Protein AF-A0A6H1K8W8-F1 (afdb_monomer_lite)

Foldseek 3Di:
DDPPPPVPQQPLDQADAQFWKDLDVVDIWGFHDADPNWTWTDDVPDDIDTDNDSSSIDGPGHNVRVVVVVVVD

Sequence (73 aa):
MNDSVCPRPAEHRVPDVGDEVEYAPGRIAVVTDIRRGVLYLRSFGCREWPVPNLHELRVIRTRDQRIADDDQR

Structure (mmCIF, N/CA/C/O backbone):
data_AF-A0A6H1K8W8-F1
#
_entry.id   AF-A0A6H1K8W8-F1
#
loop_
_atom_site.group_PDB
_atom_site.id
_atom_site.type_symbol
_atom_site.label_atom_id
_atom_site.label_alt_id
_atom_site.label_comp_id
_atom_site.label_asym_id
_atom_site.label_entity_id
_atom_site.label_seq_id
_atom_site.pdbx_PDB_ins_code
_atom_site.Cartn_x
_atom_site.Cartn_y
_atom_site.Cartn_z
_atom_site.occupancy
_atom_site.B_iso_or_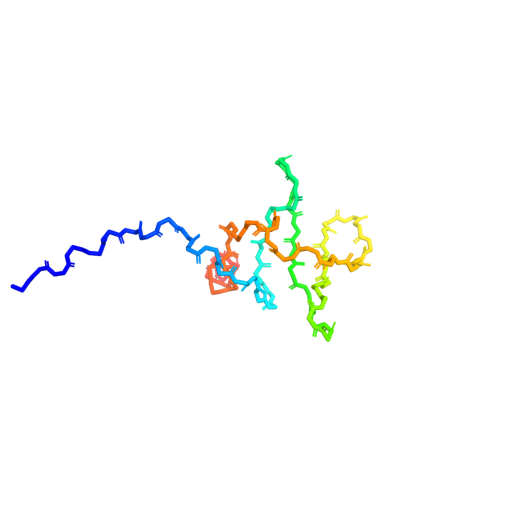equiv
_atom_site.auth_seq_id
_atom_site.auth_comp_id
_atom_site.auth_asym_id
_atom_site.auth_atom_id
_atom_site.pdbx_PDB_model_num
ATOM 1 N N . MET A 1 1 ? -15.549 -4.310 -35.430 1.00 46.00 1 MET A N 1
ATOM 2 C CA . MET A 1 1 ? -14.846 -5.075 -34.383 1.00 46.00 1 MET A CA 1
ATOM 3 C C . MET A 1 1 ? -13.553 -4.349 -34.073 1.00 46.00 1 MET A C 1
ATOM 5 O O . MET A 1 1 ? -12.536 -4.671 -34.654 1.00 46.00 1 MET A O 1
ATOM 9 N N . ASN A 1 2 ? -13.608 -3.310 -33.252 1.00 43.94 2 ASN A N 1
ATOM 10 C CA . ASN A 1 2 ? -12.407 -2.686 -32.711 1.00 43.94 2 ASN A CA 1
ATOM 11 C C . ASN A 1 2 ? -12.832 -2.106 -31.369 1.00 43.94 2 ASN A C 1
ATOM 13 O O . ASN A 1 2 ? -13.250 -0.954 -31.280 1.00 43.94 2 ASN A O 1
ATOM 17 N N . ASP A 1 3 ? -12.821 -2.962 -30.352 1.00 42.66 3 ASP A N 1
ATOM 18 C CA . ASP A 1 3 ? -12.861 -2.527 -28.966 1.00 42.66 3 ASP A CA 1
ATOM 19 C C . ASP A 1 3 ? -11.580 -1.734 -28.720 1.00 42.66 3 ASP A C 1
ATOM 21 O O . ASP A 1 3 ? -10.516 -2.279 -28.431 1.00 42.66 3 ASP A O 1
ATOM 25 N N . SER A 1 4 ? -11.678 -0.422 -28.927 1.00 48.41 4 SER A N 1
ATOM 26 C CA . SER A 1 4 ? -10.748 0.546 -28.373 1.00 48.41 4 SER A CA 1
ATOM 27 C C . SER A 1 4 ? -10.758 0.344 -26.864 1.00 48.41 4 SER A C 1
ATOM 29 O O . SER A 1 4 ? -11.620 0.867 -26.159 1.00 48.41 4 SER A O 1
ATOM 31 N N . VAL A 1 5 ? -9.813 -0.455 -26.373 1.00 53.09 5 VAL A N 1
ATOM 32 C CA . VAL A 1 5 ? -9.486 -0.534 -24.955 1.00 53.09 5 VAL A CA 1
ATOM 33 C C . VAL A 1 5 ? -8.880 0.816 -24.593 1.00 53.09 5 VAL A C 1
ATOM 35 O O . VAL A 1 5 ? -7.669 1.014 -24.615 1.00 53.09 5 VAL A O 1
ATOM 38 N N . CYS A 1 6 ? -9.740 1.793 -24.317 1.00 36.53 6 CYS A N 1
ATOM 39 C CA . CYS A 1 6 ? -9.357 2.943 -23.521 1.00 36.53 6 CYS A CA 1
ATOM 40 C C . CYS A 1 6 ? -8.768 2.365 -22.226 1.00 36.53 6 CYS A C 1
ATOM 42 O O . CYS A 1 6 ? -9.485 1.603 -21.566 1.00 36.53 6 CYS A O 1
ATOM 44 N N . PRO A 1 7 ? -7.513 2.655 -21.835 1.00 48.19 7 PRO A N 1
ATOM 45 C CA . PRO A 1 7 ? -7.072 2.301 -20.499 1.00 48.19 7 PRO A CA 1
ATOM 46 C C . PRO A 1 7 ? -7.954 3.116 -19.558 1.00 48.19 7 PRO A C 1
ATOM 48 O O . PRO A 1 7 ? -7.795 4.331 -19.434 1.00 48.19 7 PRO A O 1
ATOM 51 N N . ARG A 1 8 ? -8.964 2.470 -18.970 1.00 48.19 8 ARG A N 1
ATOM 52 C CA . ARG A 1 8 ? -9.758 3.084 -17.914 1.00 48.19 8 ARG A CA 1
ATOM 53 C C . ARG A 1 8 ? -8.739 3.544 -16.868 1.00 48.19 8 ARG A C 1
ATOM 55 O O . ARG A 1 8 ? -7.879 2.736 -16.504 1.00 48.19 8 ARG A O 1
ATOM 62 N N . PRO A 1 9 ? -8.737 4.827 -16.460 1.00 49.47 9 PRO A N 1
ATOM 63 C CA . PRO A 1 9 ? -7.820 5.283 -15.422 1.00 49.47 9 PRO A CA 1
ATOM 64 C C . PRO A 1 9 ? -8.016 4.334 -14.250 1.00 49.47 9 PRO A C 1
ATOM 66 O O . PRO A 1 9 ? -9.165 4.208 -13.844 1.00 49.47 9 PRO A O 1
ATOM 69 N N . ALA A 1 10 ? -6.954 3.621 -13.832 1.00 53.25 10 ALA A N 1
ATOM 70 C CA . ALA A 1 10 ? -6.993 2.506 -12.879 1.00 53.25 10 ALA A CA 1
ATOM 71 C C . ALA A 1 10 ? -8.134 2.709 -11.879 1.00 53.25 10 ALA A C 1
ATOM 73 O O . ALA A 1 10 ? -8.062 3.551 -10.986 1.00 53.25 10 ALA A O 1
ATOM 74 N N . GLU A 1 11 ? -9.252 2.056 -12.170 1.00 50.31 11 GLU A N 1
ATOM 75 C CA . GLU A 1 11 ? -10.574 2.475 -11.723 1.00 50.31 11 GLU A CA 1
ATOM 76 C C . GLU A 1 11 ? -10.729 2.072 -10.269 1.00 50.31 11 GLU A C 1
ATOM 78 O O . GLU A 1 11 ? -11.201 0.977 -10.019 1.00 50.31 11 GLU A O 1
ATOM 83 N N . HIS A 1 12 ? -10.237 2.909 -9.340 1.00 58.88 12 HIS A N 1
ATOM 84 C CA . HIS A 1 12 ? -10.303 2.755 -7.876 1.00 58.88 12 HIS A CA 1
ATOM 85 C C . HIS A 1 12 ? -10.400 1.292 -7.419 1.00 58.88 12 HIS A C 1
ATOM 87 O O . HIS A 1 12 ? -11.282 0.916 -6.642 1.00 58.88 12 HIS A O 1
ATOM 93 N N . ARG A 1 13 ? -9.527 0.434 -7.957 1.00 71.81 13 ARG A N 1
ATOM 94 C CA . ARG A 1 13 ? -9.538 -0.976 -7.602 1.00 71.81 13 ARG A CA 1
ATOM 95 C C . ARG A 1 13 ? -9.003 -1.049 -6.186 1.00 71.81 13 ARG A C 1
ATOM 97 O O . ARG A 1 13 ? -7.945 -0.490 -5.902 1.00 71.81 13 ARG A O 1
ATOM 104 N N . VAL A 1 14 ? -9.740 -1.731 -5.314 1.00 80.19 14 VAL A N 1
ATOM 105 C CA . VAL A 1 14 ? -9.261 -2.043 -3.968 1.00 80.19 14 VAL A CA 1
ATOM 106 C C . VAL A 1 14 ? -7.931 -2.791 -4.116 1.00 80.19 14 VAL A C 1
ATOM 108 O O . VAL A 1 14 ? -7.918 -3.817 -4.804 1.00 80.19 14 VAL A O 1
ATOM 111 N N . PRO A 1 15 ? -6.829 -2.280 -3.541 1.00 87.06 15 PRO A N 1
ATOM 112 C CA . PRO A 1 15 ? -5.534 -2.938 -3.635 1.00 87.06 15 PRO A CA 1
ATOM 113 C C . PRO A 1 15 ? -5.581 -4.359 -3.081 1.00 87.06 15 PRO A C 1
ATOM 115 O O . PRO A 1 15 ? -6.242 -4.601 -2.068 1.00 87.06 15 PRO A O 1
ATOM 118 N N . ASP A 1 16 ? -4.860 -5.274 -3.722 1.00 89.56 16 ASP A N 1
ATOM 119 C CA . ASP A 1 16 ? -4.783 -6.674 -3.314 1.00 89.56 16 ASP A CA 1
ATOM 120 C C . ASP A 1 16 ? -3.376 -7.054 -2.826 1.00 89.56 16 ASP A C 1
ATOM 122 O O . ASP A 1 16 ? -2.400 -6.330 -3.030 1.00 89.56 16 ASP A O 1
ATOM 126 N N . VAL A 1 17 ? -3.250 -8.200 -2.158 1.00 90.88 17 VAL A N 1
ATOM 127 C CA . VAL A 1 17 ? -1.971 -8.675 -1.619 1.00 90.88 17 VAL A CA 1
ATOM 128 C C . VAL A 1 17 ? -0.935 -8.860 -2.729 1.00 90.88 17 VAL A C 1
ATOM 130 O O . VAL A 1 17 ? -1.088 -9.669 -3.647 1.00 90.88 17 VAL A O 1
ATOM 133 N N . GLY A 1 18 ? 0.192 -8.171 -2.576 1.00 90.06 18 GLY A N 1
ATOM 134 C CA . GLY A 1 18 ? 1.304 -8.144 -3.518 1.00 90.06 18 GLY A CA 1
ATOM 135 C C . GLY A 1 18 ? 1.304 -6.924 -4.435 1.00 90.06 18 GLY A C 1
ATOM 136 O O . GLY A 1 18 ? 2.348 -6.665 -5.045 1.00 90.06 18 GLY A O 1
ATOM 137 N N . ASP A 1 19 ? 0.200 -6.172 -4.491 1.00 90.56 19 ASP A N 1
ATOM 138 C CA . ASP A 1 19 ? 0.134 -4.910 -5.219 1.00 90.56 19 ASP A CA 1
ATOM 139 C C . ASP A 1 19 ? 1.018 -3.859 -4.555 1.00 90.56 19 ASP A C 1
ATOM 141 O O . ASP A 1 19 ? 1.143 -3.765 -3.331 1.00 90.56 19 ASP A O 1
ATOM 145 N N . GLU A 1 20 ? 1.633 -3.045 -5.395 1.00 91.25 20 GLU A N 1
ATOM 146 C CA . GLU A 1 20 ? 2.392 -1.882 -4.993 1.00 91.25 20 GLU A CA 1
ATOM 147 C C . GLU A 1 20 ? 1.498 -0.650 -5.093 1.00 91.25 20 GLU A C 1
ATOM 149 O O . GLU A 1 20 ? 0.894 -0.364 -6.134 1.00 91.25 20 GLU A O 1
ATOM 154 N N . VAL A 1 21 ? 1.404 0.077 -3.987 1.00 91.19 21 VAL A N 1
ATOM 155 C CA . VAL A 1 21 ? 0.510 1.212 -3.807 1.00 91.19 21 VAL A CA 1
ATOM 156 C C . VAL A 1 21 ? 1.282 2.454 -3.396 1.00 91.19 21 VAL A C 1
ATOM 158 O O . VAL A 1 21 ? 2.221 2.404 -2.602 1.00 91.19 21 VAL A O 1
ATOM 161 N N . GLU A 1 22 ? 0.846 3.595 -3.905 1.00 90.94 22 GLU A N 1
ATOM 162 C CA . GLU A 1 22 ? 1.222 4.906 -3.399 1.00 90.94 22 GLU A CA 1
ATOM 163 C C . GLU A 1 22 ? 0.232 5.298 -2.294 1.00 90.94 22 GLU A C 1
ATOM 165 O O . GLU A 1 22 ? -0.971 5.385 -2.542 1.00 90.94 22 GLU A O 1
ATOM 170 N N . TYR A 1 23 ? 0.733 5.484 -1.068 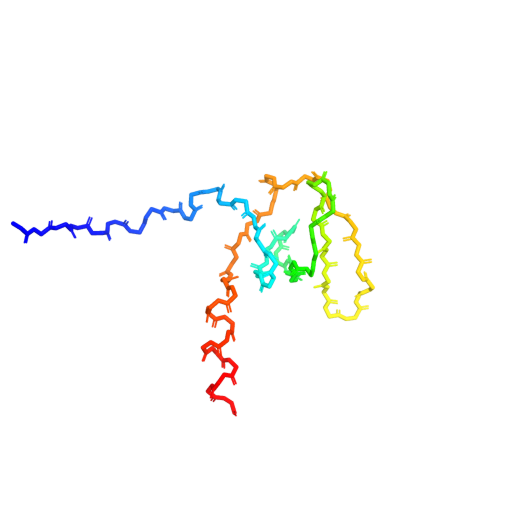1.00 87.62 23 TYR A N 1
ATOM 171 C CA . TYR A 1 23 ? -0.082 5.821 0.115 1.00 87.62 23 TYR A CA 1
ATOM 172 C C . TYR A 1 23 ? 0.037 7.291 0.538 1.00 87.62 23 TYR A C 1
ATOM 174 O O . TYR A 1 23 ? -0.686 7.769 1.406 1.00 87.62 23 TYR A O 1
ATOM 182 N N . ALA A 1 24 ? 0.997 8.000 -0.044 1.00 85.19 24 ALA A N 1
ATOM 183 C CA . ALA A 1 24 ? 1.196 9.436 0.062 1.00 85.19 24 ALA A CA 1
ATOM 184 C C . ALA A 1 24 ? 2.036 9.875 -1.147 1.00 85.19 24 ALA A C 1
ATOM 186 O O . ALA A 1 24 ? 2.739 9.034 -1.707 1.00 85.19 24 ALA A O 1
ATOM 187 N N . PRO A 1 25 ? 2.022 11.161 -1.540 1.00 86.25 25 PRO A N 1
ATOM 188 C CA . PRO A 1 25 ? 2.758 11.626 -2.715 1.00 86.25 25 PRO A CA 1
ATOM 189 C C . PRO A 1 25 ? 4.239 11.220 -2.678 1.00 86.25 25 PRO A C 1
ATOM 191 O O . PRO A 1 25 ? 4.975 11.599 -1.761 1.00 86.25 25 PRO A O 1
ATOM 194 N N . GLY A 1 26 ? 4.662 10.420 -3.658 1.00 86.88 26 GLY A N 1
ATOM 195 C CA . GLY A 1 26 ? 6.021 9.889 -3.780 1.00 86.88 26 GLY A CA 1
ATOM 196 C C . GLY A 1 26 ? 6.387 8.794 -2.772 1.00 86.88 26 GLY A C 1
ATOM 197 O O . GLY A 1 26 ? 7.556 8.418 -2.684 1.00 86.88 26 GLY A O 1
ATOM 198 N N . ARG A 1 27 ? 5.429 8.284 -1.989 1.00 88.56 27 ARG A N 1
ATOM 199 C CA . ARG A 1 27 ? 5.650 7.241 -0.981 1.00 88.56 27 ARG A CA 1
ATOM 200 C C . ARG A 1 27 ? 4.932 5.961 -1.358 1.00 88.56 27 ARG A C 1
ATOM 202 O O . ARG A 1 27 ? 3.705 5.900 -1.406 1.00 88.56 27 ARG A O 1
ATOM 209 N N . ILE A 1 28 ? 5.738 4.929 -1.560 1.00 91.44 28 ILE A N 1
ATOM 210 C CA . ILE A 1 28 ? 5.307 3.650 -2.099 1.00 91.44 28 ILE A CA 1
ATOM 211 C C . ILE A 1 28 ? 5.455 2.564 -1.034 1.00 91.44 28 ILE A C 1
ATOM 213 O O . ILE A 1 28 ? 6.415 2.550 -0.252 1.00 91.44 28 ILE A O 1
ATOM 217 N N . ALA A 1 29 ? 4.492 1.653 -0.999 1.00 93.25 29 ALA A N 1
ATOM 218 C CA . ALA A 1 29 ? 4.525 0.455 -0.184 1.00 93.25 29 ALA A CA 1
ATOM 219 C C . ALA A 1 29 ? 3.870 -0.713 -0.926 1.00 93.25 29 ALA A C 1
ATOM 221 O O . ALA A 1 29 ? 3.097 -0.524 -1.857 1.00 93.25 29 ALA A O 1
ATOM 222 N N . VAL A 1 30 ? 4.161 -1.930 -0.487 1.00 92.50 30 VAL A N 1
ATOM 223 C CA . VAL A 1 30 ? 3.527 -3.149 -0.988 1.00 92.50 30 VAL A CA 1
ATOM 224 C C . VAL A 1 30 ? 2.458 -3.590 -0.002 1.00 92.50 30 VAL A C 1
ATOM 226 O O . VAL A 1 30 ? 2.708 -3.607 1.205 1.00 92.50 30 VAL A O 1
ATOM 229 N N . VAL A 1 31 ? 1.290 -3.978 -0.506 1.00 92.44 31 VAL A N 1
ATOM 230 C CA . VAL A 1 31 ? 0.258 -4.649 0.284 1.00 92.44 31 VAL A CA 1
ATOM 231 C C . VAL A 1 31 ? 0.751 -6.049 0.633 1.00 92.44 31 VAL A C 1
ATOM 233 O O . VAL A 1 31 ? 0.987 -6.872 -0.249 1.00 92.44 31 VAL A O 1
ATOM 236 N N . THR A 1 32 ? 0.920 -6.337 1.915 1.00 93.44 32 THR A N 1
ATOM 237 C CA . THR A 1 32 ? 1.396 -7.640 2.394 1.00 93.44 32 THR A CA 1
ATOM 238 C C . THR A 1 32 ? 0.274 -8.528 2.906 1.00 93.44 32 THR A C 1
ATOM 240 O O . THR A 1 32 ? 0.412 -9.747 2.843 1.00 93.44 32 THR A O 1
ATOM 243 N N . ASP A 1 33 ? -0.823 -7.945 3.393 1.00 92.25 33 ASP A N 1
ATOM 244 C CA . ASP A 1 33 ? -1.947 -8.694 3.959 1.00 92.25 33 ASP A CA 1
ATOM 245 C C . ASP A 1 33 ? -3.244 -7.863 3.983 1.00 92.25 33 ASP A C 1
ATOM 247 O O . ASP A 1 33 ? -3.209 -6.630 3.927 1.00 92.25 33 ASP A O 1
ATOM 251 N N . ILE A 1 34 ? -4.392 -8.534 4.112 1.00 90.50 34 ILE A N 1
ATOM 252 C CA . ILE A 1 34 ? -5.717 -7.916 4.262 1.00 90.50 34 ILE A CA 1
ATOM 253 C C . ILE A 1 34 ? -6.446 -8.595 5.414 1.00 90.50 34 ILE A C 1
ATOM 255 O O . ILE A 1 34 ? -6.924 -9.724 5.297 1.00 90.50 34 ILE A O 1
ATOM 259 N N . ARG A 1 35 ? -6.595 -7.895 6.542 1.00 90.81 35 ARG A N 1
ATOM 260 C CA . ARG A 1 35 ? -7.257 -8.447 7.733 1.00 90.81 35 ARG A CA 1
ATOM 261 C C . ARG A 1 35 ? -8.534 -7.687 8.014 1.00 90.81 35 ARG A C 1
ATOM 263 O O . ARG A 1 35 ? -8.492 -6.522 8.392 1.00 90.81 35 ARG A O 1
ATOM 270 N N . ARG A 1 36 ? -9.681 -8.357 7.862 1.00 87.75 36 ARG A N 1
ATOM 271 C CA . ARG A 1 36 ? -11.012 -7.773 8.131 1.00 87.75 36 ARG A CA 1
ATOM 272 C C . ARG A 1 36 ? -11.244 -6.438 7.395 1.00 87.75 36 ARG A C 1
ATOM 274 O O . ARG A 1 36 ? -11.838 -5.525 7.955 1.00 87.75 36 ARG A O 1
ATOM 281 N N . GLY A 1 37 ? -10.745 -6.324 6.161 1.00 85.19 37 GLY A N 1
ATOM 282 C CA . GLY A 1 37 ? -10.849 -5.105 5.349 1.00 85.19 37 GLY A CA 1
ATOM 283 C C . GLY A 1 37 ? -9.804 -4.024 5.650 1.00 85.19 37 GLY A C 1
ATOM 284 O O . GLY A 1 37 ? -9.852 -2.968 5.034 1.00 85.19 37 GLY A O 1
ATOM 285 N N . VAL A 1 38 ? -8.853 -4.275 6.556 1.00 89.00 38 VAL A N 1
ATOM 286 C CA . VAL A 1 38 ? -7.699 -3.398 6.800 1.00 89.00 38 VAL A CA 1
ATOM 287 C C . VAL A 1 38 ? -6.509 -3.910 5.997 1.00 89.00 38 VAL A C 1
ATOM 289 O O . VAL A 1 38 ? -6.100 -5.061 6.175 1.00 89.00 38 VAL A O 1
ATOM 292 N N . LEU A 1 39 ? -5.949 -3.060 5.135 1.00 90.62 39 LEU A N 1
ATOM 293 C CA . LEU A 1 39 ? -4.732 -3.377 4.389 1.00 90.62 39 LEU A CA 1
ATOM 294 C C . LEU A 1 39 ? -3.518 -3.258 5.298 1.00 90.62 39 LEU A C 1
ATOM 296 O O . LEU A 1 39 ? -3.410 -2.317 6.077 1.00 90.62 39 LEU A O 1
ATOM 300 N N . TYR A 1 40 ? -2.585 -4.185 5.172 1.00 93.25 40 TYR A N 1
ATOM 301 C CA . TYR A 1 40 ? -1.275 -4.097 5.796 1.00 93.25 40 TYR A CA 1
ATOM 302 C C . TYR A 1 40 ? -0.263 -3.770 4.714 1.00 93.25 40 TYR A C 1
ATOM 304 O O . TYR A 1 40 ? -0.196 -4.451 3.691 1.00 93.25 40 TYR A O 1
ATOM 312 N N . LEU A 1 41 ? 0.484 -2.691 4.927 1.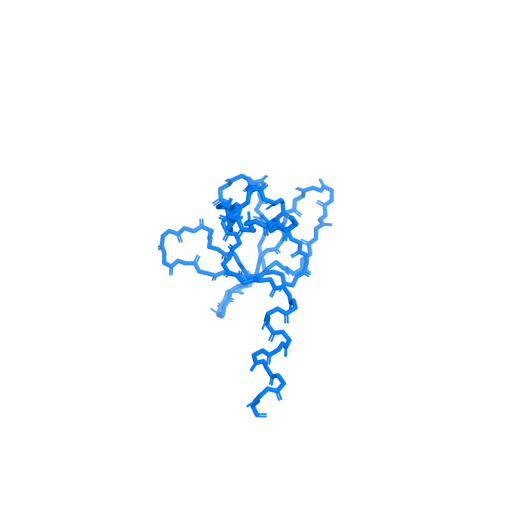00 93.44 41 LEU A N 1
ATOM 313 C CA . LEU A 1 41 ? 1.485 -2.207 3.991 1.00 93.44 41 LEU A CA 1
ATOM 314 C C . LEU A 1 41 ? 2.880 -2.421 4.556 1.00 93.44 41 LEU A C 1
ATOM 316 O O . LEU A 1 41 ? 3.108 -2.294 5.759 1.00 93.44 41 LEU A O 1
ATOM 320 N N . ARG A 1 42 ? 3.835 -2.670 3.664 1.00 94.19 42 ARG A N 1
ATOM 321 C CA . ARG A 1 42 ? 5.262 -2.697 3.972 1.00 94.19 42 ARG A CA 1
ATOM 322 C C . ARG A 1 42 ? 6.022 -1.855 2.957 1.00 94.19 42 ARG A C 1
ATOM 324 O O . ARG A 1 42 ? 5.891 -2.055 1.755 1.00 94.19 42 ARG A O 1
ATOM 3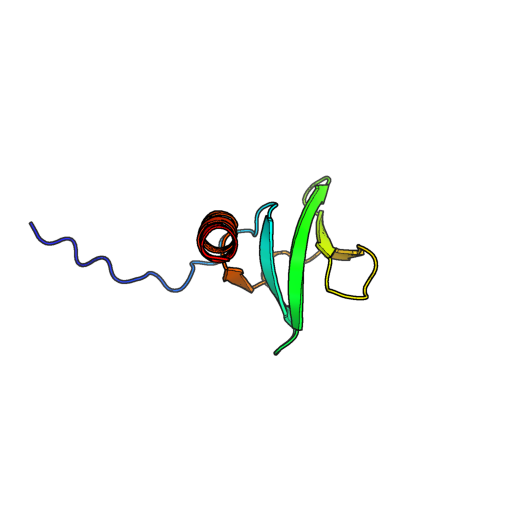31 N N . SER A 1 43 ? 6.868 -0.959 3.448 1.00 90.81 43 SER A N 1
ATOM 332 C CA . SER A 1 43 ? 7.842 -0.227 2.634 1.00 90.81 43 SER A CA 1
ATOM 333 C C . SER A 1 43 ? 9.259 -0.579 3.077 1.00 90.81 43 SER A C 1
ATOM 335 O O . SER A 1 43 ? 9.473 -1.115 4.170 1.00 90.81 43 SER A O 1
ATOM 337 N N . PHE A 1 44 ? 10.236 -0.328 2.213 1.00 84.56 44 PHE A N 1
ATOM 338 C CA . PHE A 1 44 ? 11.629 -0.649 2.492 1.00 84.56 44 PHE A CA 1
ATOM 339 C C . PHE A 1 44 ? 12.126 0.134 3.717 1.00 84.56 44 PHE A C 1
ATOM 341 O O . PHE A 1 44 ? 11.976 1.348 3.792 1.00 84.56 44 PHE A O 1
ATOM 348 N N . GLY A 1 45 ? 12.693 -0.568 4.702 1.00 85.62 45 GLY A N 1
ATOM 349 C CA . GLY A 1 45 ? 13.142 0.041 5.962 1.00 85.62 45 GLY A CA 1
ATOM 350 C C . G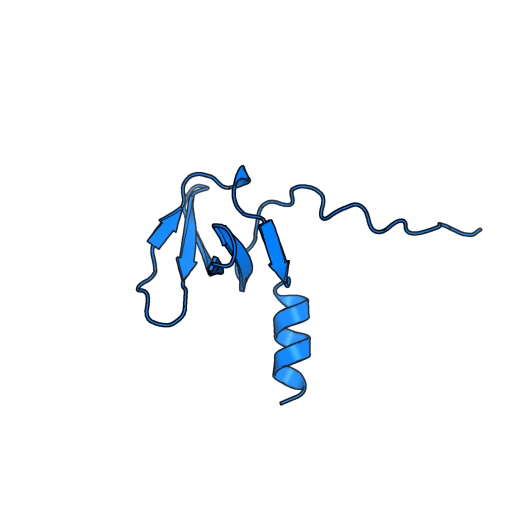LY A 1 45 ? 12.031 0.347 6.977 1.00 85.62 45 GLY A C 1
ATOM 351 O O . GLY A 1 45 ? 12.336 0.764 8.092 1.00 85.62 45 GLY A O 1
ATOM 352 N N . CYS A 1 46 ? 10.760 0.089 6.650 1.00 86.50 46 CYS A N 1
ATOM 353 C CA . CYS A 1 46 ? 9.635 0.251 7.569 1.00 86.50 46 CYS A CA 1
ATOM 354 C C . CYS A 1 46 ? 9.029 -1.108 7.945 1.00 86.50 46 CYS A C 1
ATOM 356 O O . CYS A 1 46 ? 8.845 -1.994 7.105 1.00 86.50 46 CYS A O 1
ATOM 358 N N . ARG A 1 47 ? 8.701 -1.280 9.231 1.00 90.56 47 ARG A N 1
ATOM 359 C CA . ARG A 1 47 ? 7.931 -2.439 9.700 1.00 90.56 47 ARG A CA 1
ATOM 360 C C . ARG A 1 47 ? 6.514 -2.336 9.167 1.00 90.56 47 ARG A C 1
ATOM 362 O O . ARG A 1 47 ? 5.990 -1.237 9.176 1.00 90.56 47 ARG A O 1
ATOM 369 N N . GLU A 1 48 ? 5.921 -3.467 8.793 1.00 94.56 48 GLU A N 1
ATOM 370 C CA . GLU A 1 48 ? 4.519 -3.579 8.378 1.00 94.56 48 GLU A CA 1
ATOM 371 C C . GLU A 1 48 ? 3.555 -2.797 9.291 1.00 94.56 48 GLU A C 1
ATOM 373 O O . GLU A 1 48 ? 3.665 -2.872 10.521 1.00 94.56 48 GLU A O 1
ATOM 378 N N . TRP A 1 49 ? 2.606 -2.073 8.690 1.00 93.81 49 TRP A N 1
ATOM 379 C CA . TRP A 1 49 ? 1.610 -1.276 9.407 1.00 93.81 49 TRP A CA 1
ATOM 380 C C . TRP A 1 49 ? 0.216 -1.370 8.771 1.00 93.81 49 TRP A C 1
ATOM 382 O O . TRP A 1 49 ? 0.105 -1.509 7.551 1.00 93.81 49 TRP A O 1
ATOM 392 N N . PRO A 1 50 ? -0.856 -1.280 9.580 1.00 92.94 50 PRO A N 1
ATOM 393 C CA . PRO A 1 50 ? -2.223 -1.262 9.077 1.00 92.94 50 PRO A CA 1
ATOM 394 C C . PRO A 1 50 ? -2.590 0.100 8.469 1.00 92.94 50 PRO A C 1
ATOM 396 O O . PRO A 1 50 ? -2.229 1.150 9.003 1.00 92.94 50 PRO A O 1
ATOM 399 N N . VAL A 1 51 ? -3.380 0.076 7.398 1.00 88.62 51 VAL A N 1
ATOM 400 C CA . VAL A 1 51 ? -3.980 1.239 6.742 1.00 88.62 51 VAL A CA 1
ATOM 401 C C . VAL A 1 51 ? -5.495 1.029 6.642 1.00 88.62 51 VAL A C 1
ATOM 403 O O . VAL A 1 51 ? -5.946 0.124 5.936 1.00 88.62 51 VAL A O 1
ATOM 406 N N . PRO A 1 52 ? -6.298 1.842 7.353 1.00 78.75 52 PRO A N 1
ATOM 407 C CA . PRO A 1 52 ? -7.752 1.695 7.369 1.00 78.75 52 PRO A CA 1
ATOM 408 C C . PRO A 1 52 ? -8.434 2.269 6.117 1.00 78.75 52 PRO A C 1
ATOM 410 O O . PRO A 1 52 ? -9.515 1.814 5.753 1.00 78.75 52 PRO A O 1
ATOM 413 N N . ASN A 1 53 ? -7.817 3.244 5.443 1.00 78.06 53 ASN A N 1
ATOM 414 C CA . ASN A 1 53 ? -8.416 3.941 4.305 1.00 78.06 53 ASN A CA 1
ATOM 415 C C . ASN A 1 53 ? -7.923 3.362 2.977 1.00 78.06 53 ASN A C 1
ATOM 417 O O . ASN A 1 53 ? -6.882 3.752 2.457 1.00 78.06 53 ASN A O 1
ATOM 421 N N . LEU A 1 54 ? -8.711 2.453 2.406 1.00 72.19 54 LEU A N 1
ATOM 422 C CA . LEU A 1 54 ? -8.424 1.818 1.114 1.00 72.19 54 LEU A CA 1
ATOM 423 C C . LEU A 1 54 ? -8.474 2.818 -0.056 1.00 72.19 54 LEU A C 1
ATOM 425 O O . LEU A 1 54 ? -7.748 2.667 -1.031 1.00 72.19 54 LEU A O 1
ATOM 429 N N . HIS A 1 55 ? -9.331 3.838 0.046 1.00 69.50 55 HIS A N 1
ATOM 430 C CA . HIS A 1 55 ? -9.608 4.795 -1.033 1.00 69.50 55 HIS A CA 1
ATOM 431 C C . HIS A 1 55 ? -8.490 5.813 -1.276 1.00 69.50 55 HIS A C 1
ATOM 433 O O . HIS A 1 55 ? -8.459 6.439 -2.330 1.00 69.50 55 HIS A O 1
ATOM 439 N N . GLU A 1 56 ? -7.583 5.983 -0.316 1.00 76.44 56 GLU A N 1
ATOM 440 C CA . GLU A 1 56 ? -6.430 6.880 -0.449 1.00 76.44 56 GLU A CA 1
ATOM 441 C C . GLU A 1 56 ? -5.241 6.188 -1.129 1.00 76.44 56 GLU A C 1
ATOM 443 O O . GLU A 1 56 ? -4.261 6.841 -1.481 1.00 76.44 56 GLU A O 1
ATOM 448 N N . LEU A 1 57 ? -5.325 4.869 -1.330 1.00 83.94 57 LEU A N 1
ATOM 449 C CA . LEU A 1 57 ? -4.265 4.083 -1.934 1.00 83.94 57 LEU A CA 1
ATOM 450 C C . LEU A 1 57 ? -4.446 4.014 -3.442 1.00 83.94 57 LEU A C 1
ATOM 452 O O . LEU A 1 57 ? -5.458 3.531 -3.954 1.00 83.94 57 LEU A O 1
ATOM 456 N N . ARG A 1 58 ? -3.413 4.439 -4.162 1.00 87.62 58 ARG A N 1
ATOM 457 C CA . ARG A 1 58 ? -3.355 4.314 -5.614 1.00 87.62 58 ARG A CA 1
ATOM 458 C C . ARG A 1 58 ? -2.458 3.145 -5.986 1.00 87.62 58 ARG A C 1
ATOM 460 O O . ARG A 1 58 ? -1.259 3.198 -5.738 1.00 87.62 58 ARG A O 1
ATOM 467 N N . VAL A 1 59 ? -3.016 2.110 -6.611 1.00 87.62 59 VAL A N 1
ATOM 468 C CA . VAL A 1 59 ? -2.214 1.012 -7.174 1.00 87.62 59 VAL A CA 1
ATOM 469 C C . VAL A 1 59 ? -1.330 1.570 -8.290 1.00 87.62 59 VAL A C 1
ATOM 471 O O . VAL A 1 59 ? -1.835 2.098 -9.282 1.00 87.62 59 VAL A O 1
ATOM 474 N N . ILE A 1 60 ? -0.013 1.472 -8.114 1.00 89.00 60 ILE A N 1
ATOM 475 C CA . ILE A 1 60 ? 0.977 1.902 -9.110 1.00 89.00 60 ILE A CA 1
ATOM 476 C C . ILE A 1 60 ? 1.498 0.729 -9.936 1.00 89.00 60 ILE A C 1
ATOM 478 O O . ILE A 1 60 ? 1.788 0.898 -11.120 1.00 89.00 60 ILE A O 1
ATOM 482 N N . ARG A 1 61 ? 1.595 -0.457 -9.324 1.00 87.38 61 ARG A N 1
ATOM 483 C CA . ARG A 1 61 ? 1.952 -1.711 -9.985 1.00 87.38 61 ARG A CA 1
ATOM 484 C C . ARG A 1 61 ? 1.167 -2.843 -9.356 1.00 87.38 61 ARG A C 1
ATOM 486 O O . ARG A 1 61 ? 1.051 -2.937 -8.139 1.00 87.38 61 ARG A O 1
ATOM 493 N N . THR A 1 62 ? 0.651 -3.714 -10.200 1.00 87.12 62 THR A N 1
ATOM 494 C CA . THR A 1 62 ? -0.011 -4.941 -9.758 1.00 87.12 62 THR A CA 1
ATOM 495 C C . THR A 1 62 ? 1.008 -6.010 -9.381 1.00 87.12 62 THR A C 1
ATOM 497 O O . THR A 1 62 ? 2.170 -5.958 -9.802 1.00 87.12 62 THR A O 1
ATOM 500 N N . ARG A 1 63 ? 0.566 -7.023 -8.633 1.00 83.81 63 ARG A N 1
ATOM 501 C CA . ARG A 1 63 ? 1.365 -8.226 -8.368 1.00 83.81 63 ARG A CA 1
ATOM 502 C C . ARG A 1 63 ? 1.928 -8.861 -9.648 1.00 83.81 63 ARG A C 1
ATOM 504 O O . ARG A 1 63 ? 3.113 -9.181 -9.672 1.00 83.81 63 ARG A O 1
ATOM 511 N N . ASP A 1 64 ? 1.118 -9.015 -10.697 1.00 82.81 64 ASP A N 1
ATOM 512 C CA . ASP A 1 64 ? 1.555 -9.624 -11.965 1.00 82.81 64 ASP A CA 1
ATOM 513 C C . ASP A 1 64 ? 2.656 -8.802 -12.639 1.00 82.81 64 ASP A C 1
ATOM 515 O O . ASP A 1 64 ? 3.654 -9.35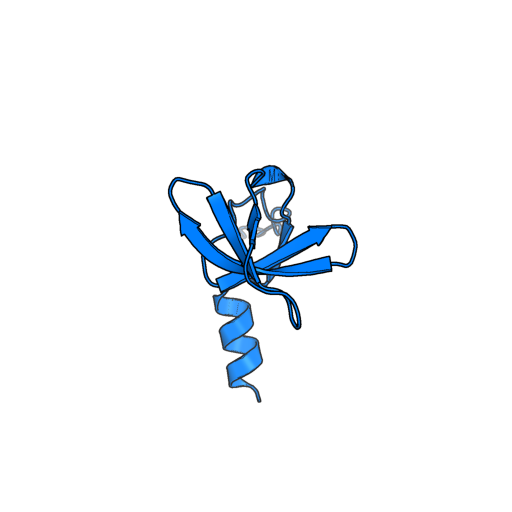1 -13.099 1.00 82.81 64 ASP A O 1
ATOM 519 N N . GLN A 1 65 ? 2.520 -7.472 -12.625 1.00 80.00 65 GLN A N 1
ATOM 520 C CA . GLN A 1 65 ? 3.562 -6.574 -13.123 1.00 80.00 65 GLN A CA 1
ATOM 521 C C . GLN A 1 65 ? 4.852 -6.698 -12.311 1.00 80.00 65 GLN A C 1
ATOM 523 O O . GLN A 1 65 ? 5.923 -6.712 -12.901 1.00 80.00 65 GLN A O 1
ATOM 528 N N . ARG A 1 66 ? 4.773 -6.826 -10.979 1.00 77.69 66 ARG A N 1
ATOM 529 C CA . ARG A 1 66 ? 5.963 -7.043 -10.142 1.00 77.69 66 ARG A CA 1
ATOM 530 C C . ARG A 1 66 ? 6.655 -8.371 -10.429 1.00 77.69 66 ARG A C 1
ATOM 532 O O . ARG A 1 66 ? 7.876 -8.403 -10.428 1.00 77.69 66 ARG A O 1
ATOM 539 N N . ILE A 1 67 ? 5.897 -9.442 -10.655 1.00 77.88 67 ILE A N 1
ATOM 540 C CA . ILE A 1 67 ? 6.466 -10.752 -11.001 1.00 77.88 67 ILE A CA 1
ATOM 541 C C . ILE A 1 67 ? 7.149 -10.677 -12.367 1.00 77.88 67 ILE A C 1
ATOM 543 O O . ILE A 1 67 ? 8.269 -11.151 -12.501 1.00 77.88 67 ILE A O 1
ATOM 547 N N . ALA A 1 68 ? 6.513 -10.038 -13.351 1.00 77.31 68 ALA A N 1
ATOM 548 C CA . ALA A 1 68 ? 7.102 -9.856 -14.672 1.00 77.31 68 ALA A CA 1
ATOM 549 C C . ALA A 1 68 ? 8.398 -9.025 -14.633 1.00 77.31 68 ALA A C 1
ATOM 551 O O . ALA A 1 68 ? 9.335 -9.362 -15.340 1.00 77.31 68 ALA A O 1
ATOM 552 N N . ASP A 1 69 ? 8.466 -7.970 -13.812 1.00 75.88 69 ASP A N 1
ATOM 553 C CA . ASP A 1 69 ? 9.660 -7.116 -13.664 1.00 75.88 69 ASP A CA 1
ATOM 554 C C . ASP A 1 69 ? 10.808 -7.845 -12.927 1.00 75.88 69 ASP A C 1
ATOM 556 O O . ASP A 1 69 ? 11.975 -7.653 -13.261 1.00 75.88 69 ASP A O 1
ATOM 560 N N . ASP A 1 70 ? 10.486 -8.696 -11.941 1.00 69.56 70 ASP A N 1
ATOM 561 C CA . ASP A 1 70 ? 11.466 -9.459 -11.144 1.00 69.56 70 ASP A CA 1
ATOM 562 C C . ASP A 1 70 ? 12.025 -10.676 -11.906 1.00 69.56 70 ASP A C 1
ATOM 564 O O . ASP A 1 70 ? 13.211 -10.971 -11.794 1.00 69.56 70 ASP A O 1
ATOM 568 N N . ASP A 1 71 ? 11.209 -11.328 -12.745 1.00 67.38 71 ASP A N 1
ATOM 569 C CA . ASP A 1 71 ? 11.618 -12.448 -13.615 1.00 67.38 71 ASP A CA 1
ATOM 570 C C . ASP A 1 71 ? 12.645 -12.028 -14.688 1.00 67.38 71 ASP A C 1
ATOM 572 O O . ASP A 1 71 ? 13.371 -12.860 -15.227 1.00 67.38 71 ASP A O 1
ATOM 576 N N . GLN A 1 72 ? 12.758 -10.727 -14.977 1.00 57.59 72 GLN A N 1
ATOM 577 C CA . GLN A 1 72 ? 13.737 -10.187 -15.929 1.00 57.59 72 GLN A CA 1
ATOM 578 C C . GLN A 1 72 ? 15.102 -9.836 -15.309 1.00 57.59 72 GLN A C 1
ATOM 580 O O . GLN A 1 72 ? 15.906 -9.176 -15.977 1.00 57.59 72 GLN A O 1
ATOM 585 N N . ARG A 1 73 ? 15.379 -10.226 -14.056 1.00 51.25 73 ARG A N 1
ATOM 586 C CA . ARG A 1 73 ? 16.600 -9.837 -13.333 1.00 51.25 73 ARG A CA 1
ATOM 587 C C . ARG A 1 73 ? 17.638 -10.947 -13.166 1.00 51.25 73 ARG A C 1
ATOM 589 O O . ARG A 1 73 ? 17.269 -12.097 -12.858 1.00 51.25 73 ARG A O 1
#

Radius of gyration: 13.84 Å; chains: 1; bounding box: 31×24×44 Å

Secondary structure (DSSP, 8-state):
------------PPP-TT-EEEEETTEEEEEEEEETTEEEEE-TTS--EEE--GGG-EEEE-HHHHHHHHTT-

pLDDT: mean 78.96, std 16.0, range [36.53, 94.56]